Protein AF-A0A502CI32-F1 (afdb_monomer_lite)

Foldseek 3Di:
DKKKKWKKAQPDAVNPPLKIATQAMFMDDDPVVDDDPQDHHGDIRHNAGDDVPDGDHAHGQWIKMKMKDKDQADDPDCCDPVPVGRIDIDMDMDTDPDRDPPVDDDDPVPDDGGHD

Structure (mmCIF, N/CA/C/O backbone):
data_AF-A0A502CI32-F1
#
_entry.id   AF-A0A502CI32-F1
#
loop_
_atom_site.group_PDB
_atom_site.id
_atom_site.type_symbol
_atom_site.label_atom_id
_atom_site.label_alt_id
_atom_site.label_comp_id
_atom_site.label_asym_id
_atom_site.label_entity_id
_atom_site.label_seq_id
_atom_site.pdbx_PDB_ins_code
_atom_site.Cartn_x
_atom_site.Cartn_y
_atom_site.Cartn_z
_atom_site.occupancy
_atom_site.B_iso_or_equiv
_atom_site.auth_seq_id
_atom_site.auth_comp_id
_atom_site.auth_asym_id
_atom_site.auth_atom_id
_atom_site.pdbx_PDB_model_num
ATOM 1 N N . GLY A 1 1 ? -12.164 -5.429 11.022 1.00 94.88 1 GLY A N 1
ATOM 2 C CA . GLY A 1 1 ? -11.145 -4.552 10.423 1.00 94.88 1 GLY A CA 1
ATOM 3 C C . GLY A 1 1 ? -11.156 -4.694 8.919 1.00 94.88 1 GLY A C 1
ATOM 4 O O . GLY A 1 1 ? -12.083 -5.300 8.381 1.00 94.88 1 GLY A O 1
ATOM 5 N N . ARG A 1 2 ? -10.142 -4.136 8.270 1.00 96.62 2 ARG A N 1
ATOM 6 C CA . ARG A 1 2 ? -9.866 -4.254 6.842 1.00 96.62 2 ARG A CA 1
ATOM 7 C C . ARG A 1 2 ? -8.355 -4.375 6.665 1.00 96.62 2 ARG A C 1
ATOM 9 O O . ARG A 1 2 ? -7.612 -3.671 7.333 1.00 96.62 2 ARG A O 1
ATOM 16 N N . VAL A 1 3 ? -7.918 -5.268 5.795 1.00 97.38 3 VAL A N 1
ATOM 17 C CA . VAL A 1 3 ? -6.532 -5.361 5.337 1.00 97.38 3 VAL A CA 1
ATOM 18 C C . VAL A 1 3 ? -6.514 -4.930 3.884 1.00 97.38 3 VAL A C 1
ATOM 20 O O . VAL A 1 3 ? -7.367 -5.362 3.104 1.00 97.38 3 VAL A O 1
ATOM 23 N N . ILE A 1 4 ? -5.568 -4.069 3.544 1.00 97.88 4 ILE A N 1
ATOM 24 C CA . ILE A 1 4 ? -5.349 -3.562 2.199 1.00 97.88 4 ILE A CA 1
ATOM 25 C C . ILE A 1 4 ? -3.903 -3.873 1.838 1.00 97.88 4 ILE A C 1
ATOM 27 O O . ILE A 1 4 ? -2.985 -3.498 2.561 1.00 97.88 4 ILE A O 1
ATOM 31 N N . ILE A 1 5 ? -3.705 -4.589 0.739 1.00 97.12 5 ILE A N 1
ATOM 32 C CA . ILE A 1 5 ? -2.385 -4.952 0.233 1.00 97.12 5 ILE A CA 1
ATOM 33 C C . ILE A 1 5 ? -2.220 -4.302 -1.131 1.00 97.12 5 ILE A C 1
ATOM 35 O O . ILE A 1 5 ? -3.039 -4.539 -2.019 1.00 97.12 5 ILE A O 1
ATOM 39 N N . SER A 1 6 ? -1.161 -3.518 -1.282 1.00 97.38 6 SER A N 1
ATOM 40 C CA . SER A 1 6 ? -0.783 -2.836 -2.514 1.00 97.38 6 SER A CA 1
ATOM 41 C C . SER A 1 6 ? 0.546 -3.376 -3.023 1.00 97.38 6 SER A C 1
ATOM 43 O O . SER A 1 6 ? 1.483 -3.593 -2.250 1.00 97.38 6 SER A O 1
ATOM 45 N N . ASP A 1 7 ? 0.621 -3.548 -4.332 1.00 96.00 7 ASP A N 1
ATOM 46 C CA . ASP A 1 7 ? 1.840 -3.912 -5.038 1.00 96.00 7 ASP A CA 1
ATOM 47 C C . ASP A 1 7 ? 2.466 -2.680 -5.670 1.00 96.00 7 ASP A C 1
ATOM 49 O O . ASP A 1 7 ? 1.875 -2.066 -6.560 1.00 96.00 7 ASP A O 1
ATOM 53 N N . LEU A 1 8 ? 3.630 -2.290 -5.153 1.00 97.38 8 LEU A N 1
ATOM 54 C CA . LEU A 1 8 ? 4.381 -1.144 -5.633 1.00 97.38 8 LEU A CA 1
ATOM 55 C C . LEU A 1 8 ? 5.500 -1.611 -6.556 1.00 97.38 8 LEU A C 1
ATOM 57 O O . LEU A 1 8 ? 6.408 -2.325 -6.131 1.00 97.38 8 LEU A O 1
ATOM 61 N N . GLU A 1 9 ? 5.490 -1.111 -7.782 1.00 96.50 9 GLU A N 1
ATOM 62 C CA . GLU A 1 9 ? 6.499 -1.409 -8.793 1.00 96.50 9 GLU A CA 1
ATOM 63 C C . GLU A 1 9 ? 7.129 -0.121 -9.338 1.00 96.50 9 GLU A C 1
ATOM 65 O O . GLU A 1 9 ? 6.482 0.933 -9.352 1.00 96.50 9 GLU A O 1
ATOM 70 N N . PRO A 1 10 ? 8.368 -0.169 -9.853 1.00 95.88 10 PRO A N 1
ATOM 71 C CA . PRO A 1 10 ? 8.900 0.918 -10.664 1.00 95.88 10 PRO A CA 1
ATOM 72 C C . PRO A 1 10 ? 8.087 1.095 -11.960 1.00 95.88 10 PRO A C 1
ATOM 74 O O . PRO A 1 10 ? 7.592 0.129 -12.541 1.00 95.88 10 PRO A O 1
ATOM 77 N N . VAL A 1 11 ? 7.969 2.329 -12.464 1.00 95.12 11 VAL A N 1
ATOM 78 C CA . VAL A 1 11 ? 7.236 2.590 -13.727 1.00 95.12 11 VAL A CA 1
ATOM 79 C C . VAL A 1 11 ? 7.920 1.992 -14.958 1.00 95.12 11 VAL A C 1
ATOM 81 O O . VAL A 1 11 ? 7.260 1.730 -15.960 1.00 95.12 11 VAL A O 1
ATOM 84 N N . ALA A 1 12 ? 9.233 1.780 -14.884 1.00 92.25 12 ALA A N 1
ATOM 85 C CA . ALA A 1 12 ? 10.048 1.204 -15.940 1.00 92.25 12 ALA A CA 1
ATOM 86 C C . ALA A 1 12 ? 11.222 0.424 -15.341 1.00 92.25 12 ALA A C 1
ATOM 88 O O . ALA A 1 12 ? 11.613 0.636 -14.192 1.00 92.25 12 ALA A O 1
ATOM 89 N N . ASN A 1 13 ? 11.807 -0.458 -16.145 1.00 87.81 13 ASN A N 1
ATOM 90 C CA . ASN A 1 13 ? 13.012 -1.190 -15.792 1.00 87.81 13 ASN A CA 1
ATOM 91 C C . ASN A 1 13 ? 14.076 -1.001 -16.893 1.00 87.81 13 ASN A C 1
ATOM 93 O O . ASN A 1 13 ? 13.847 -1.470 -18.010 1.00 87.81 13 ASN A O 1
ATOM 97 N N . PRO A 1 14 ? 15.213 -0.329 -16.615 1.00 89.88 14 PRO A N 1
ATOM 98 C CA . PRO A 1 14 ? 15.591 0.288 -15.335 1.00 89.88 14 PRO A CA 1
ATOM 99 C C . PRO A 1 14 ? 14.741 1.526 -14.982 1.00 89.88 14 PRO A C 1
ATOM 101 O O . PRO A 1 14 ? 14.250 2.227 -15.865 1.00 89.88 14 PRO A O 1
ATOM 104 N N . ASN A 1 15 ? 14.589 1.818 -13.683 1.00 93.31 15 ASN A N 1
ATOM 105 C CA . ASN A 1 15 ? 13.789 2.952 -13.197 1.00 93.31 15 ASN A CA 1
ATOM 106 C C . ASN A 1 15 ? 14.598 4.259 -13.177 1.00 93.31 15 ASN A C 1
ATOM 108 O O . ASN A 1 15 ? 15.062 4.698 -12.129 1.00 93.31 15 ASN A O 1
ATOM 112 N N . THR A 1 16 ? 14.792 4.888 -14.334 1.00 93.94 16 THR A N 1
ATOM 113 C CA . THR A 1 16 ? 15.607 6.114 -14.440 1.00 93.94 16 THR A CA 1
ATOM 114 C C . THR A 1 16 ? 14.913 7.369 -13.911 1.00 93.94 16 THR A C 1
ATOM 116 O O . THR A 1 16 ? 15.584 8.347 -13.589 1.00 93.94 16 THR A O 1
ATOM 119 N N . THR A 1 17 ? 13.583 7.362 -13.797 1.00 95.38 17 THR A N 1
ATOM 120 C CA . THR A 1 17 ? 12.797 8.524 -13.352 1.00 95.38 17 THR A CA 1
ATOM 121 C C . THR A 1 17 ? 12.531 8.534 -11.849 1.00 95.38 17 THR A C 1
ATOM 123 O O . THR A 1 17 ? 11.941 9.494 -11.360 1.00 95.38 17 THR A O 1
ATOM 126 N N . ASN A 1 18 ? 12.921 7.478 -11.120 1.00 95.75 18 ASN A N 1
ATOM 127 C CA . ASN A 1 18 ? 12.565 7.259 -9.712 1.00 95.75 18 ASN A CA 1
ATOM 128 C C . ASN A 1 18 ? 11.056 7.391 -9.458 1.00 95.75 18 ASN A C 1
ATOM 130 O O . ASN A 1 18 ? 10.628 7.958 -8.456 1.00 95.75 18 ASN A O 1
ATOM 134 N N . LYS A 1 19 ? 10.246 6.883 -10.395 1.00 97.56 19 LYS A N 1
ATOM 135 C CA . LYS A 1 19 ? 8.787 6.887 -10.279 1.00 97.56 19 LYS A CA 1
ATOM 136 C C . LYS A 1 19 ? 8.260 5.474 -10.112 1.00 97.56 19 LYS A C 1
ATOM 138 O O . LYS A 1 19 ? 8.853 4.513 -10.607 1.00 97.56 19 LYS A O 1
ATOM 143 N N . TYR A 1 20 ? 7.124 5.367 -9.441 1.00 98.00 20 TYR A N 1
ATOM 144 C CA . TYR A 1 20 ? 6.486 4.104 -9.102 1.00 98.00 20 TYR A CA 1
ATOM 145 C C . TYR A 1 20 ? 5.015 4.095 -9.512 1.00 98.00 20 TYR A C 1
ATOM 147 O O . TYR A 1 20 ? 4.408 5.134 -9.799 1.00 98.00 20 TYR A O 1
ATOM 155 N N . LYS A 1 21 ? 4.452 2.896 -9.553 1.00 97.31 21 LYS A N 1
ATOM 156 C CA . LYS A 1 21 ? 3.052 2.621 -9.859 1.00 97.31 21 LYS A CA 1
ATOM 157 C C . LYS A 1 21 ? 2.519 1.563 -8.898 1.00 97.31 21 LYS A C 1
ATOM 159 O O . LYS A 1 21 ? 3.277 0.710 -8.441 1.00 97.31 21 LYS A O 1
ATOM 164 N N . ILE A 1 22 ? 1.220 1.612 -8.626 1.00 97.19 22 ILE A N 1
ATOM 165 C CA . ILE A 1 22 ? 0.506 0.533 -7.946 1.00 97.19 22 ILE A CA 1
ATOM 166 C C . ILE A 1 22 ? -0.165 -0.302 -9.029 1.00 97.19 22 ILE A C 1
ATOM 168 O O . ILE A 1 22 ? -1.125 0.161 -9.642 1.00 97.19 22 ILE A O 1
ATOM 172 N N . VAL A 1 23 ? 0.325 -1.510 -9.304 1.00 95.25 23 VAL A N 1
ATOM 173 C CA . VAL A 1 23 ? -0.253 -2.333 -10.385 1.00 95.25 23 VAL A CA 1
ATOM 174 C C . VAL A 1 23 ? -1.563 -2.963 -9.945 1.00 95.25 23 VAL A C 1
ATOM 176 O O . VAL A 1 23 ? -2.538 -2.984 -10.697 1.00 95.25 23 VAL A O 1
ATOM 179 N N . TRP A 1 24 ? -1.620 -3.429 -8.702 1.00 94.25 24 TRP A N 1
ATOM 180 C CA . TRP A 1 24 ? -2.827 -4.003 -8.138 1.00 94.25 24 TRP A CA 1
ATOM 181 C C . TRP A 1 24 ? -2.960 -3.728 -6.650 1.00 94.25 24 TRP A C 1
ATOM 183 O O . TRP A 1 24 ? -2.001 -3.425 -5.941 1.00 94.25 24 TRP A O 1
ATOM 193 N N . GLN A 1 25 ? -4.197 -3.874 -6.188 1.00 96.38 25 GLN A N 1
ATOM 194 C CA . GLN A 1 25 ? -4.554 -3.807 -4.785 1.00 96.38 25 GLN A CA 1
ATOM 195 C C . GLN A 1 25 ? -5.554 -4.921 -4.470 1.00 96.38 25 GLN A C 1
ATOM 197 O O . GLN A 1 25 ? -6.410 -5.254 -5.301 1.00 96.38 25 GLN A O 1
ATOM 202 N N . ARG A 1 26 ? -5.412 -5.536 -3.295 1.00 95.81 26 ARG A N 1
ATOM 203 C CA . ARG A 1 26 ? -6.319 -6.563 -2.766 1.00 95.81 26 ARG A CA 1
ATOM 204 C C . ARG A 1 26 ? -6.807 -6.144 -1.389 1.00 95.81 26 ARG A C 1
ATOM 206 O O . ARG A 1 26 ? -6.027 -5.648 -0.577 1.00 95.81 26 ARG A O 1
ATOM 213 N N . CYS A 1 27 ? -8.093 -6.356 -1.132 1.00 96.06 27 CYS A N 1
ATOM 214 C 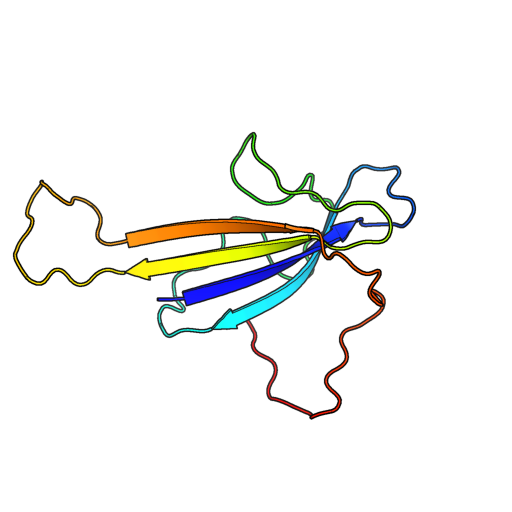CA . CYS A 1 27 ? -8.745 -5.944 0.103 1.00 96.06 27 CYS A CA 1
ATOM 215 C C . CYS A 1 27 ? -9.530 -7.085 0.738 1.00 96.06 27 CYS A C 1
ATOM 217 O O . CYS A 1 27 ? -10.298 -7.783 0.076 1.00 96.06 27 CYS A O 1
ATOM 219 N N . TYR A 1 28 ? -9.412 -7.217 2.055 1.00 96.12 28 TYR A N 1
ATOM 220 C CA . TYR A 1 28 ? -10.200 -8.179 2.814 1.00 96.12 28 TYR A CA 1
ATOM 221 C C . TYR A 1 28 ? -10.707 -7.583 4.125 1.00 96.12 28 TYR A C 1
ATOM 223 O O . TYR A 1 28 ? -9.980 -6.879 4.823 1.00 96.12 28 TYR A O 1
ATOM 231 N N . GLY A 1 29 ? -11.949 -7.899 4.487 1.00 95.44 29 GLY A N 1
ATOM 232 C CA . GLY A 1 29 ? -12.563 -7.498 5.752 1.00 95.44 29 GLY A CA 1
ATOM 233 C C . GLY A 1 29 ? -13.824 -6.651 5.590 1.00 95.44 29 GLY A C 1
ATOM 234 O O . GLY A 1 29 ? -14.138 -6.143 4.519 1.00 95.44 29 GLY A O 1
ATOM 235 N N . SER A 1 30 ? -14.569 -6.518 6.686 1.00 95.06 30 SER A N 1
ATOM 236 C CA . SER A 1 30 ? -15.918 -5.940 6.697 1.00 95.06 30 SER A CA 1
ATOM 237 C C . SER A 1 30 ? -15.963 -4.416 6.805 1.00 95.06 30 SER A C 1
ATOM 239 O O . SER A 1 30 ? -17.011 -3.819 6.573 1.00 95.06 30 SER A O 1
ATOM 241 N N . LYS A 1 31 ? -14.856 -3.755 7.166 1.00 95.38 31 LYS A N 1
ATOM 242 C CA . LYS A 1 31 ? -14.804 -2.290 7.328 1.00 95.38 31 LYS A CA 1
ATOM 243 C C . LYS A 1 31 ? -14.518 -1.589 5.992 1.00 95.38 31 LYS A C 1
ATOM 245 O O . LYS A 1 31 ? -13.522 -0.890 5.855 1.00 95.38 31 LYS A O 1
ATOM 250 N N . THR A 1 32 ? -15.390 -1.790 5.003 1.00 94.38 32 THR A N 1
ATOM 251 C CA . THR A 1 32 ? -15.212 -1.332 3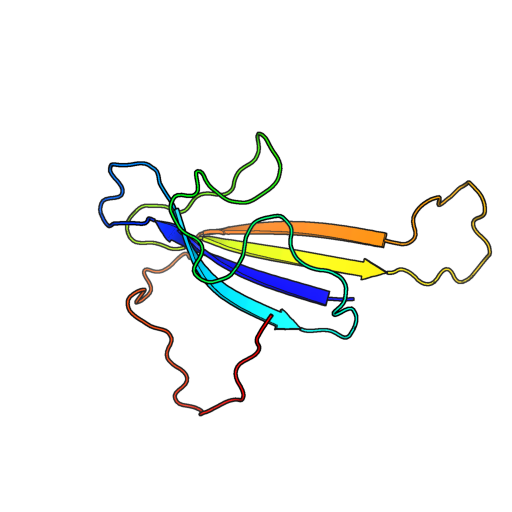.608 1.00 94.38 32 THR A CA 1
ATOM 252 C C . THR A 1 32 ? -15.299 0.186 3.406 1.00 94.38 32 THR A C 1
ATOM 254 O O . THR A 1 32 ? -14.907 0.685 2.355 1.00 94.38 32 THR A O 1
ATOM 257 N N . ALA A 1 33 ? -15.763 0.937 4.406 1.00 93.88 33 ALA A N 1
ATOM 258 C CA . ALA A 1 33 ? -15.715 2.400 4.389 1.00 93.88 33 ALA A CA 1
ATOM 259 C C . ALA A 1 33 ? -14.290 2.957 4.585 1.00 93.88 33 ALA A C 1
ATOM 261 O O . ALA A 1 33 ? -14.025 4.096 4.215 1.00 93.88 33 ALA A O 1
ATOM 262 N N . HIS A 1 34 ? -13.368 2.168 5.152 1.00 94.62 34 HIS A N 1
ATOM 263 C CA . HIS A 1 34 ? -11.966 2.563 5.299 1.00 94.62 34 HIS A CA 1
ATOM 264 C C . HIS A 1 34 ? -11.224 2.363 3.976 1.00 94.62 34 HIS A C 1
A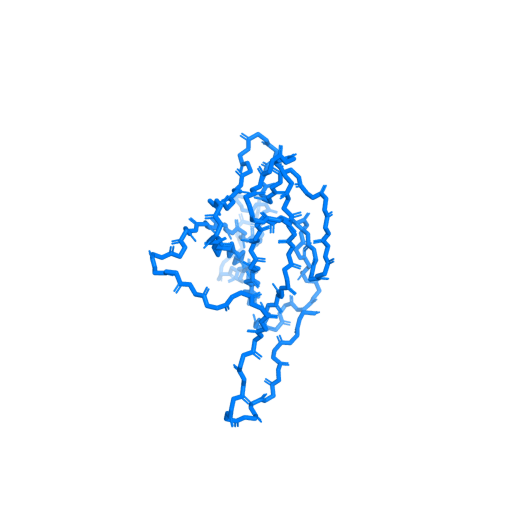TOM 266 O O . HIS A 1 34 ? -11.038 1.218 3.559 1.00 94.62 34 HIS A O 1
ATOM 272 N N . ALA A 1 35 ? -10.822 3.445 3.314 1.00 93.44 35 ALA A N 1
ATOM 273 C CA . ALA A 1 35 ? -10.031 3.413 2.085 1.00 93.44 35 ALA A CA 1
ATOM 274 C C . ALA A 1 35 ? -8.577 3.811 2.376 1.00 93.44 35 ALA A C 1
ATOM 276 O O . ALA A 1 35 ? -8.336 4.683 3.210 1.00 93.44 35 ALA A O 1
ATOM 277 N N . SER A 1 36 ? -7.622 3.190 1.677 1.00 94.25 36 SER A N 1
ATOM 278 C CA . SER A 1 36 ? -6.212 3.568 1.806 1.00 94.25 36 SER A CA 1
ATOM 279 C C . SER A 1 36 ? -5.990 4.976 1.261 1.00 94.25 36 SER A C 1
ATOM 281 O O . SER A 1 36 ? -6.499 5.327 0.196 1.00 94.25 36 SER A O 1
ATOM 283 N N . THR A 1 37 ? -5.198 5.773 1.971 1.00 95.56 37 THR A N 1
ATOM 284 C CA . THR A 1 37 ? -4.783 7.115 1.534 1.00 95.56 37 THR A CA 1
ATOM 285 C C . THR A 1 37 ? -3.408 7.116 0.865 1.00 95.56 37 THR A C 1
ATOM 287 O O . THR A 1 37 ? -2.964 8.154 0.379 1.00 95.56 37 THR A O 1
ATOM 290 N N . TYR A 1 38 ? -2.741 5.958 0.797 1.00 96.69 38 TYR A N 1
ATOM 291 C CA . TYR A 1 38 ? -1.393 5.810 0.238 1.00 96.69 38 TYR A CA 1
ATOM 292 C C . TYR A 1 38 ? -1.381 5.504 -1.265 1.00 96.69 38 TYR A C 1
ATOM 294 O O . TYR A 1 38 ? -0.318 5.292 -1.842 1.00 96.69 38 TYR A O 1
ATOM 302 N N . GLY A 1 39 ? -2.554 5.492 -1.899 1.00 95.50 39 GLY A N 1
ATOM 303 C CA . GLY A 1 39 ? -2.732 5.315 -3.334 1.00 95.50 39 GLY A CA 1
ATOM 304 C C . GLY A 1 39 ? -3.760 4.241 -3.681 1.00 95.50 39 GLY A C 1
ATOM 305 O O . GLY A 1 39 ? -4.306 3.559 -2.812 1.00 95.50 39 GLY A O 1
ATOM 306 N N . THR A 1 40 ? -4.033 4.113 -4.977 1.00 95.94 40 THR A N 1
ATOM 307 C CA . THR A 1 40 ? -5.053 3.209 -5.532 1.00 95.94 40 THR A CA 1
ATOM 308 C C . THR A 1 40 ? -4.488 2.348 -6.659 1.00 95.94 40 THR A C 1
ATOM 310 O O . THR A 1 40 ? -3.506 2.717 -7.303 1.00 95.94 40 THR A O 1
ATOM 313 N N . ALA A 1 41 ? -5.102 1.188 -6.911 1.00 95.88 41 ALA A N 1
ATOM 314 C CA . ALA A 1 41 ? -4.720 0.329 -8.031 1.00 95.88 41 ALA A CA 1
ATOM 315 C C . ALA A 1 41 ? -4.757 1.083 -9.375 1.00 95.88 41 ALA A C 1
ATOM 317 O O . ALA A 1 41 ? -5.711 1.798 -9.674 1.00 95.88 41 ALA A O 1
ATOM 318 N N . GLY A 1 42 ? -3.722 0.906 -10.194 1.00 95.31 42 GLY A N 1
ATOM 319 C CA . GLY A 1 42 ? -3.538 1.585 -11.479 1.00 95.31 42 GLY A CA 1
ATOM 320 C C . GLY A 1 42 ? -2.895 2.973 -11.383 1.00 95.31 42 GLY A C 1
ATOM 321 O O . GLY A 1 42 ? -2.545 3.553 -12.411 1.00 95.31 42 GLY A O 1
ATOM 322 N N . GLN A 1 43 ? -2.704 3.518 -10.179 1.00 97.44 43 GLN A N 1
ATOM 323 C CA . GLN A 1 43 ? -2.057 4.814 -10.003 1.00 97.44 43 GLN A CA 1
ATOM 324 C C . GLN A 1 43 ? -0.579 4.751 -10.409 1.00 97.44 43 GLN A C 1
ATOM 326 O O . GLN A 1 43 ? 0.126 3.794 -10.097 1.00 97.44 43 GLN A O 1
ATOM 331 N N . THR A 1 44 ? -0.100 5.789 -11.095 1.00 97.31 44 THR A N 1
ATOM 332 C CA . THR A 1 44 ? 1.267 5.888 -11.633 1.00 97.31 44 THR A CA 1
ATOM 333 C C . THR A 1 44 ? 1.918 7.219 -11.248 1.00 97.31 44 THR A C 1
ATOM 335 O O . THR A 1 44 ? 1.283 8.065 -10.619 1.00 97.31 44 THR A O 1
ATOM 338 N N . ASN A 1 45 ? 3.177 7.415 -11.649 1.00 96.75 45 ASN A N 1
ATOM 339 C CA . ASN A 1 45 ? 3.972 8.624 -11.408 1.00 96.75 45 ASN A CA 1
ATOM 340 C C . ASN A 1 45 ? 4.123 8.981 -9.914 1.00 96.75 45 ASN A C 1
ATOM 342 O O . ASN A 1 45 ? 4.231 10.151 -9.544 1.00 96.75 45 ASN A O 1
ATOM 346 N N . LEU A 1 46 ? 4.131 7.963 -9.054 1.00 97.69 46 LEU A N 1
ATOM 347 C CA . LEU A 1 46 ? 4.309 8.099 -7.612 1.00 97.69 46 LEU A CA 1
ATOM 348 C C . LEU A 1 46 ? 5.788 8.279 -7.270 1.00 97.69 46 LEU A C 1
ATOM 350 O O . LEU A 1 46 ? 6.637 7.649 -7.893 1.00 97.69 46 LEU A O 1
ATOM 354 N N . ASP A 1 47 ? 6.098 9.065 -6.242 1.00 97.38 47 ASP A N 1
ATOM 355 C CA . ASP A 1 47 ? 7.444 9.101 -5.637 1.00 97.38 47 ASP A CA 1
ATOM 356 C C . ASP A 1 47 ? 7.691 7.918 -4.676 1.00 97.38 47 ASP A C 1
ATOM 358 O O . ASP A 1 47 ? 8.814 7.666 -4.250 1.00 97.38 47 ASP A O 1
ATOM 362 N N . GLY A 1 48 ? 6.630 7.176 -4.358 1.00 97.50 48 GLY A N 1
ATOM 363 C CA . GLY A 1 48 ? 6.574 6.061 -3.418 1.00 97.50 48 GLY A CA 1
ATOM 364 C C . GLY A 1 48 ? 5.213 6.054 -2.718 1.00 97.50 48 GLY A C 1
ATOM 365 O O . GLY A 1 48 ? 4.357 6.884 -3.033 1.00 97.50 48 GLY A O 1
ATOM 366 N N . ILE A 1 49 ? 4.999 5.132 -1.778 1.00 98.00 49 ILE A N 1
ATOM 367 C CA . ILE A 1 49 ? 3.750 5.051 -0.996 1.00 98.00 49 ILE A CA 1
ATOM 368 C C . ILE A 1 49 ? 4.043 4.911 0.495 1.00 98.00 49 ILE A C 1
ATOM 370 O O . ILE A 1 49 ? 5.001 4.251 0.886 1.00 98.00 49 ILE A O 1
ATOM 374 N N . GLY A 1 50 ? 3.228 5.546 1.333 1.00 97.38 50 GLY A N 1
ATOM 375 C CA . GLY A 1 50 ? 3.408 5.563 2.784 1.00 97.38 50 GLY A CA 1
ATOM 376 C C . GLY A 1 50 ? 3.329 6.972 3.377 1.00 97.38 50 GLY A C 1
ATOM 377 O O . GLY A 1 50 ? 2.940 7.917 2.686 1.00 97.38 50 GLY A O 1
ATOM 378 N N . PRO A 1 51 ? 3.659 7.131 4.669 1.00 96.62 51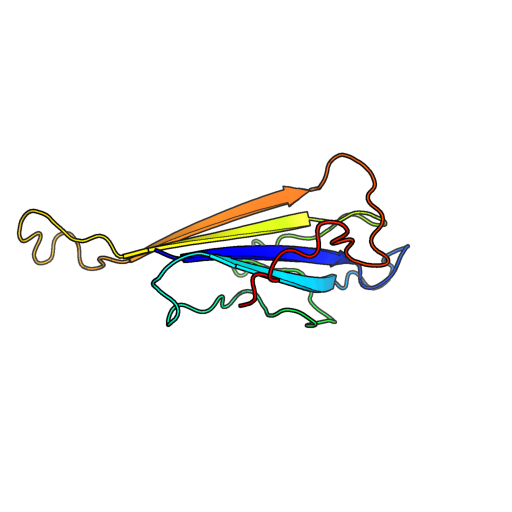 PRO A N 1
ATOM 379 C CA . PRO A 1 51 ? 3.639 8.418 5.348 1.00 96.62 51 PRO A CA 1
ATOM 380 C C . PRO A 1 51 ? 4.626 9.407 4.726 1.00 96.62 51 PRO A C 1
ATOM 382 O O . PRO A 1 51 ? 5.690 9.031 4.228 1.00 96.62 51 PRO A O 1
ATOM 385 N N . ALA A 1 52 ? 4.300 10.697 4.809 1.00 94.56 52 ALA A N 1
ATOM 386 C CA . ALA A 1 52 ? 5.191 11.757 4.355 1.00 94.56 52 ALA A CA 1
ATOM 387 C C . ALA A 1 52 ? 6.565 11.647 5.046 1.00 94.56 52 ALA A C 1
ATOM 389 O O . ALA A 1 52 ? 6.651 11.528 6.267 1.00 94.56 52 ALA A O 1
ATOM 390 N N . GLY A 1 53 ? 7.638 11.667 4.251 1.00 95.75 53 GLY A N 1
ATOM 391 C CA . GLY A 1 53 ? 9.013 11.497 4.734 1.00 95.75 53 GLY A CA 1
ATOM 392 C C . GLY A 1 53 ? 9.446 10.046 4.987 1.00 95.75 53 GLY A C 1
ATOM 393 O O . GLY A 1 53 ? 10.609 9.827 5.312 1.00 95.75 53 GLY A O 1
ATOM 394 N N . GLN A 1 54 ? 8.558 9.060 4.817 1.00 95.62 54 GLN A N 1
ATOM 395 C CA . GLN A 1 54 ? 8.841 7.628 5.003 1.00 95.62 54 GLN A CA 1
ATOM 396 C C . GLN A 1 54 ? 8.190 6.787 3.895 1.00 95.62 54 GLN A C 1
ATOM 398 O O . GLN A 1 54 ? 7.454 5.834 4.152 1.00 95.62 54 GLN A O 1
ATOM 403 N N . LEU A 1 55 ? 8.431 7.172 2.642 1.00 97.38 55 LEU A N 1
ATOM 404 C CA . LEU A 1 55 ? 7.859 6.478 1.494 1.00 97.38 55 LEU A CA 1
ATOM 405 C C . LEU A 1 55 ? 8.568 5.141 1.258 1.00 97.38 55 LEU A C 1
ATOM 407 O O . LEU A 1 55 ? 9.791 5.081 1.133 1.00 97.38 55 LEU A O 1
ATOM 411 N N . ALA A 1 56 ? 7.779 4.078 1.138 1.00 97.44 56 ALA A N 1
ATOM 412 C CA . ALA A 1 56 ? 8.234 2.826 0.570 1.00 97.44 56 ALA A CA 1
ATOM 413 C C . ALA A 1 56 ? 8.442 2.998 -0.939 1.00 97.44 56 ALA A C 1
ATOM 415 O O . ALA A 1 56 ? 7.638 3.630 -1.631 1.00 97.44 56 ALA A O 1
ATOM 416 N N . VAL A 1 57 ? 9.518 2.397 -1.435 1.00 97.12 57 VAL A N 1
ATOM 417 C CA . VAL A 1 57 ? 9.900 2.363 -2.848 1.00 97.12 57 VAL A CA 1
ATOM 418 C C . VAL A 1 57 ? 10.206 0.928 -3.263 1.00 97.12 57 VAL A C 1
ATOM 420 O O . VAL A 1 57 ? 10.411 0.055 -2.415 1.00 97.12 57 VAL A O 1
ATOM 423 N N . ALA A 1 58 ? 10.242 0.675 -4.566 1.00 95.56 58 ALA A N 1
ATOM 424 C CA . ALA A 1 58 ? 10.617 -0.618 -5.123 1.00 95.56 58 ALA A CA 1
ATOM 425 C C . ALA A 1 58 ? 12.007 -0.555 -5.766 1.00 95.56 58 ALA A C 1
ATOM 427 O O . ALA A 1 58 ? 12.391 0.452 -6.358 1.00 95.56 58 ALA A O 1
ATOM 428 N N . GLN A 1 59 ? 12.775 -1.637 -5.653 1.00 92.00 59 GLN A N 1
ATOM 429 C CA . GLN A 1 59 ? 14.031 -1.755 -6.396 1.00 92.00 59 GLN A CA 1
ATOM 430 C C . GLN A 1 59 ? 13.730 -1.916 -7.896 1.00 92.00 59 GLN A C 1
ATOM 432 O O . GLN A 1 59 ? 12.653 -2.410 -8.244 1.00 92.00 59 GLN A O 1
ATOM 437 N N . PRO A 1 60 ? 14.650 -1.524 -8.801 1.00 89.31 60 PRO A N 1
ATOM 438 C CA . PRO A 1 60 ? 14.516 -1.845 -10.215 1.00 89.31 60 PRO A CA 1
ATOM 439 C C . PRO A 1 60 ? 14.232 -3.334 -10.389 1.00 89.31 60 PRO A C 1
ATOM 441 O O . PRO A 1 60 ? 14.811 -4.146 -9.666 1.00 89.31 60 PRO A O 1
ATOM 444 N N . ASP A 1 61 ? 13.359 -3.667 -11.343 1.00 87.94 61 ASP A N 1
ATOM 445 C CA . ASP A 1 61 ? 13.068 -5.060 -11.698 1.00 87.94 61 ASP A CA 1
ATOM 446 C C . ASP A 1 61 ? 12.479 -5.919 -10.556 1.00 87.94 61 ASP A C 1
ATOM 448 O O . ASP A 1 61 ? 12.526 -7.148 -10.572 1.00 87.94 61 ASP A O 1
ATOM 452 N N . ASN A 1 62 ? 11.915 -5.265 -9.544 1.00 92.19 62 ASN A N 1
ATOM 453 C CA . ASN A 1 62 ? 11.328 -5.912 -8.385 1.00 92.19 62 ASN A CA 1
ATOM 454 C C . ASN A 1 62 ? 10.080 -5.150 -7.918 1.00 92.19 62 ASN A C 1
ATOM 456 O O . ASN A 1 62 ? 9.797 -4.046 -8.387 1.00 92.19 62 ASN A O 1
ATOM 460 N N . ALA A 1 63 ? 9.352 -5.738 -6.975 1.00 94.69 63 ALA A N 1
ATOM 461 C CA . ALA A 1 63 ? 8.187 -5.144 -6.343 1.00 94.69 63 ALA A CA 1
ATOM 462 C C . ALA A 1 63 ? 8.387 -5.012 -4.828 1.00 94.69 63 ALA A C 1
ATOM 464 O O . ALA A 1 63 ? 9.121 -5.782 -4.197 1.00 94.69 63 ALA A O 1
ATOM 465 N N . THR A 1 64 ? 7.696 -4.045 -4.234 1.00 96.44 64 THR A N 1
ATOM 466 C CA . THR A 1 64 ? 7.567 -3.894 -2.784 1.00 96.44 64 THR A CA 1
ATOM 467 C C . THR A 1 64 ? 6.109 -4.083 -2.406 1.00 96.44 64 THR A C 1
ATOM 469 O O . THR A 1 64 ? 5.235 -3.352 -2.869 1.00 96.44 64 THR A O 1
ATOM 472 N N . MET A 1 65 ? 5.849 -5.036 -1.515 1.00 97.12 65 MET A N 1
ATOM 473 C CA . MET A 1 65 ? 4.529 -5.206 -0.929 1.00 97.12 65 MET A CA 1
ATOM 474 C C . MET A 1 65 ? 4.331 -4.164 0.161 1.00 97.12 65 MET A C 1
ATOM 476 O O . MET A 1 65 ? 5.142 -4.086 1.084 1.00 97.12 65 MET A O 1
ATOM 480 N N . PHE A 1 66 ? 3.246 -3.402 0.079 1.00 98.06 66 PHE A N 1
ATOM 481 C CA . PHE A 1 66 ? 2.827 -2.459 1.110 1.00 98.06 66 PHE A CA 1
ATOM 482 C C . PHE A 1 66 ? 1.487 -2.909 1.683 1.00 98.06 66 PHE A C 1
ATOM 484 O O . PHE A 1 66 ? 0.526 -3.123 0.945 1.00 98.06 66 PHE A O 1
ATOM 491 N N . VAL A 1 67 ? 1.424 -3.077 2.998 1.00 98.00 67 VAL A N 1
ATOM 492 C CA . VAL A 1 67 ? 0.243 -3.574 3.700 1.00 98.00 67 VAL A CA 1
ATOM 493 C C . VAL A 1 67 ? -0.234 -2.517 4.673 1.00 98.00 67 VAL A C 1
ATOM 495 O O . VAL A 1 67 ? 0.552 -2.001 5.460 1.00 98.00 67 VAL A O 1
ATOM 498 N N . GLU A 1 68 ? -1.531 -2.250 4.646 1.00 97.94 68 GLU A N 1
ATOM 499 C CA . GLU A 1 68 ? -2.242 -1.435 5.619 1.00 97.94 68 GLU A CA 1
ATOM 500 C C . GLU A 1 68 ? -3.273 -2.310 6.336 1.00 97.94 6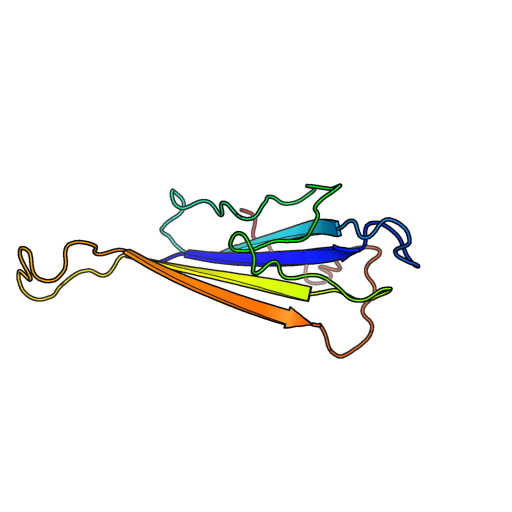8 GLU A C 1
ATOM 502 O O . GLU A 1 68 ? -4.136 -2.937 5.714 1.00 97.94 68 GLU A O 1
ATOM 507 N N . VAL A 1 69 ? -3.179 -2.369 7.661 1.00 97.38 69 VAL A N 1
ATOM 508 C CA . VAL A 1 69 ? -4.121 -3.076 8.524 1.00 97.38 69 VAL A CA 1
ATOM 509 C C . VAL A 1 69 ? -4.902 -2.047 9.316 1.00 97.38 69 VAL A C 1
ATOM 511 O O . VAL A 1 69 ? -4.361 -1.365 10.178 1.00 97.38 69 VAL A O 1
ATOM 514 N N . TYR A 1 70 ? -6.198 -1.979 9.046 1.00 97.50 70 TYR A N 1
ATOM 515 C CA . TYR A 1 70 ? -7.146 -1.152 9.770 1.00 97.50 70 TYR A CA 1
ATOM 516 C C . TYR A 1 70 ? -8.007 -2.002 10.700 1.00 97.50 70 TYR A C 1
ATOM 518 O O . TYR A 1 70 ? -8.622 -3.004 10.307 1.00 97.50 70 TYR A O 1
ATOM 526 N N . TYR A 1 71 ? -8.133 -1.567 11.943 1.00 95.31 71 TYR A N 1
ATOM 527 C CA . TYR A 1 71 ? -8.968 -2.208 12.937 1.00 95.31 71 TYR A CA 1
ATOM 528 C C . TYR A 1 71 ? -9.729 -1.174 13.758 1.00 95.31 71 TYR A C 1
ATOM 530 O O . TYR A 1 71 ? -9.160 -0.231 14.287 1.00 95.31 71 TYR A O 1
ATOM 538 N N . GLU A 1 72 ? -11.035 -1.381 13.895 1.00 92.94 72 GLU A N 1
ATOM 539 C CA . GLU A 1 72 ? -11.868 -0.603 14.804 1.00 92.94 72 GLU A CA 1
ATOM 540 C C . GLU A 1 72 ? -12.099 -1.452 16.053 1.00 92.94 72 GLU A C 1
ATOM 542 O O . GLU A 1 72 ? -12.814 -2.458 16.025 1.00 92.94 72 GLU A O 1
ATOM 547 N N . TYR A 1 73 ? -11.420 -1.078 17.128 1.00 89.12 73 TYR A N 1
ATOM 548 C CA . TYR A 1 73 ? -11.483 -1.721 18.424 1.00 89.12 73 TYR A CA 1
ATOM 549 C C . TYR A 1 73 ? -12.823 -1.444 19.102 1.00 89.12 73 TYR A C 1
ATOM 551 O O . TYR A 1 73 ? -13.226 -0.298 19.291 1.00 89.12 73 TYR A O 1
ATOM 559 N N . LYS A 1 74 ? -13.504 -2.514 19.521 1.00 86.81 74 LYS A N 1
ATOM 560 C CA . LYS A 1 74 ? -14.694 -2.427 20.366 1.00 86.81 74 LYS A CA 1
ATOM 561 C C . LYS A 1 74 ? -14.270 -2.575 21.832 1.00 86.81 74 LYS A C 1
ATOM 563 O O . LYS A 1 74 ? -13.937 -3.691 22.235 1.00 86.81 74 LYS A O 1
ATOM 568 N N . PRO A 1 75 ? -14.271 -1.496 22.631 1.00 83.88 75 PRO A N 1
ATOM 569 C CA . PRO A 1 75 ? -13.840 -1.573 24.017 1.00 83.88 75 PRO A CA 1
ATOM 570 C C . PRO A 1 75 ? -14.819 -2.399 24.864 1.00 83.88 75 PRO A C 1
ATOM 572 O O . PRO A 1 75 ? -16.033 -2.331 24.674 1.00 83.88 75 PRO A O 1
ATOM 575 N N . LEU A 1 76 ? -14.279 -3.173 25.810 1.00 84.25 76 LEU A N 1
ATOM 576 C CA . LEU A 1 76 ? -15.065 -3.975 26.761 1.00 84.25 76 LEU A CA 1
ATOM 577 C C . LEU A 1 76 ? -15.604 -3.146 27.936 1.00 84.25 76 LEU A C 1
ATOM 579 O O . LEU A 1 76 ? -16.636 -3.478 28.510 1.00 84.25 76 LEU A O 1
ATOM 583 N N . ILE A 1 77 ? -14.904 -2.067 28.282 1.00 83.56 77 ILE A N 1
ATOM 584 C CA . ILE A 1 77 ? -15.280 -1.108 29.323 1.00 83.56 77 ILE A CA 1
ATOM 585 C C . ILE A 1 77 ? -15.225 0.304 28.746 1.00 83.56 77 ILE A C 1
ATOM 587 O O . ILE A 1 77 ? -14.453 0.568 27.825 1.00 83.56 77 ILE A O 1
ATOM 591 N N . GLY A 1 78 ? -16.024 1.225 29.281 1.00 75.38 78 GLY A N 1
ATOM 592 C CA . GLY A 1 78 ? -15.966 2.628 28.877 1.00 75.38 78 GLY A CA 1
ATOM 593 C C . GLY A 1 78 ? -14.603 3.230 29.220 1.00 75.38 78 GLY A C 1
ATOM 594 O O . GLY A 1 78 ? -14.332 3.522 30.379 1.00 75.38 78 GLY A O 1
ATOM 595 N N . LEU A 1 79 ? -13.743 3.419 28.217 1.00 73.06 79 LEU A N 1
ATOM 596 C CA . LEU A 1 79 ? -12.413 4.015 28.403 1.00 73.06 79 LEU A CA 1
ATOM 597 C C . LEU A 1 79 ? -12.460 5.554 28.486 1.00 73.06 79 LEU A C 1
ATOM 599 O O . LEU A 1 79 ? -11.462 6.181 28.843 1.00 73.06 79 LEU A O 1
ATOM 603 N N . GLY A 1 80 ? -13.617 6.168 28.208 1.00 73.81 80 GLY A N 1
ATOM 604 C CA . GLY A 1 80 ? -13.824 7.615 28.290 1.00 73.81 80 GLY A CA 1
ATOM 605 C C . GLY A 1 80 ? -12.771 8.395 27.498 1.00 73.81 80 GLY A C 1
ATOM 606 O O . GLY A 1 80 ? -12.377 7.996 26.407 1.00 73.81 80 GLY A O 1
ATOM 607 N N . SER A 1 81 ? -12.258 9.480 28.078 1.00 74.56 81 SER A N 1
ATOM 608 C CA . SER A 1 81 ? -11.191 10.298 27.485 1.00 74.56 81 SER A CA 1
ATOM 609 C C . SER A 1 81 ? -9.810 9.624 27.443 1.00 74.56 81 SER A C 1
ATOM 611 O O . SER A 1 81 ? -8.889 10.184 26.854 1.00 74.56 81 SER A O 1
ATOM 613 N N . ARG A 1 82 ? -9.632 8.438 28.049 1.00 76.44 82 ARG A N 1
ATOM 614 C CA . ARG A 1 82 ? -8.332 7.740 28.108 1.00 76.44 82 ARG A CA 1
ATOM 615 C C . ARG A 1 82 ? -8.000 6.957 26.836 1.00 76.44 82 ARG A C 1
ATOM 617 O O . ARG A 1 82 ? -6.844 6.600 26.643 1.00 76.44 82 ARG A O 1
ATOM 624 N N . ALA A 1 83 ? -8.987 6.695 25.981 1.00 77.44 83 ALA A N 1
ATOM 625 C CA . ALA A 1 83 ? -8.793 6.112 24.655 1.00 77.44 83 ALA A CA 1
ATOM 626 C C . ALA A 1 83 ? -9.650 6.894 23.646 1.00 77.44 83 ALA A C 1
ATOM 628 O O . ALA A 1 83 ? -10.748 6.457 23.300 1.00 77.44 83 ALA A O 1
ATOM 629 N N . PRO A 1 84 ? -9.186 8.083 23.218 1.00 77.12 84 PRO A N 1
ATOM 630 C CA . PRO A 1 84 ? -9.984 8.999 22.403 1.00 77.12 84 PRO A CA 1
ATOM 631 C C . PRO A 1 84 ? -10.246 8.475 20.986 1.00 77.12 84 PRO A C 1
ATOM 633 O O . PRO A 1 84 ? -11.143 8.972 20.313 1.00 77.12 84 PRO A O 1
ATOM 636 N N . SER A 1 85 ? -9.485 7.471 20.540 1.00 85.56 85 SER A N 1
ATOM 637 C CA . SER A 1 85 ? -9.714 6.776 19.281 1.00 85.56 85 SER A CA 1
ATOM 638 C C . SER A 1 85 ? -9.895 5.283 19.517 1.00 85.56 85 SER A C 1
ATOM 640 O O . SER A 1 85 ? -9.163 4.659 20.286 1.00 85.56 85 SER A O 1
ATOM 642 N N . THR A 1 86 ? -10.869 4.710 18.820 1.00 89.12 86 THR A N 1
ATOM 643 C CA . THR A 1 86 ? -11.082 3.266 18.716 1.00 89.12 86 THR A CA 1
ATOM 644 C C . THR A 1 86 ? -10.445 2.686 17.459 1.00 89.12 86 THR A C 1
ATOM 646 O O . THR A 1 86 ? -10.492 1.478 17.258 1.00 89.12 86 THR A O 1
ATOM 649 N N . THR A 1 87 ? -9.852 3.508 16.593 1.00 92.94 87 THR A N 1
ATOM 650 C CA . THR A 1 87 ? -9.256 3.042 15.342 1.00 92.94 87 THR A CA 1
ATOM 651 C C . THR A 1 87 ? -7.761 2.832 15.501 1.00 92.94 87 THR A C 1
ATOM 653 O O . THR A 1 87 ? -7.050 3.711 15.984 1.00 92.94 87 THR A O 1
ATOM 656 N N . ILE A 1 88 ? -7.290 1.690 15.027 1.00 93.38 88 ILE A N 1
ATOM 657 C CA . ILE A 1 88 ? -5.886 1.317 14.948 1.00 93.38 88 ILE A CA 1
ATOM 658 C C . ILE A 1 88 ? -5.581 1.112 13.470 1.00 93.38 88 ILE A C 1
ATOM 660 O O . ILE A 1 88 ? -6.258 0.322 12.808 1.00 93.38 88 ILE A O 1
ATOM 664 N N . THR A 1 89 ? -4.574 1.816 12.970 1.00 95.75 89 THR A N 1
ATOM 665 C CA . THR A 1 89 ? -4.063 1.633 11.615 1.00 95.75 89 THR A CA 1
ATOM 666 C C . THR A 1 89 ? -2.577 1.375 11.712 1.00 95.75 89 THR A C 1
ATOM 668 O O . THR A 1 89 ? -1.851 2.193 12.267 1.00 95.75 89 THR A O 1
ATOM 671 N N . GLU A 1 90 ? -2.143 0.253 11.162 1.00 96.56 90 GLU A N 1
ATOM 672 C CA . GLU A 1 90 ? -0.737 -0.117 11.080 1.00 96.56 90 GLU A CA 1
ATOM 673 C C . GLU A 1 90 ? -0.352 -0.337 9.628 1.00 96.56 90 GLU A C 1
ATOM 675 O O . GLU A 1 90 ? -1.154 -0.824 8.825 1.00 96.56 90 GLU A O 1
ATOM 680 N N . ILE A 1 91 ? 0.887 0.007 9.299 1.00 98.00 91 ILE A N 1
ATOM 681 C CA . ILE A 1 91 ? 1.441 -0.182 7.964 1.00 98.00 91 ILE A CA 1
ATOM 682 C C . ILE A 1 91 ? 2.768 -0.923 8.032 1.00 98.00 91 ILE A C 1
ATOM 684 O O . ILE A 1 91 ? 3.546 -0.768 8.970 1.00 98.00 91 ILE A O 1
ATOM 688 N N . ALA A 1 92 ? 3.047 -1.711 7.004 1.00 97.81 92 ALA A N 1
ATOM 689 C CA . ALA A 1 92 ? 4.338 -2.350 6.820 1.00 97.81 92 ALA A CA 1
ATOM 690 C C . ALA A 1 92 ? 4.663 -2.436 5.332 1.00 97.81 92 ALA A C 1
ATOM 692 O O . ALA A 1 92 ? 3.768 -2.553 4.496 1.00 97.81 92 ALA A O 1
ATOM 693 N N . SER A 1 93 ? 5.953 -2.418 5.002 1.00 97.06 93 SER A N 1
ATOM 694 C CA . SER A 1 93 ? 6.405 -2.669 3.638 1.00 97.06 93 SER A CA 1
ATOM 695 C C . SER A 1 93 ? 7.586 -3.627 3.608 1.00 97.06 93 SER A C 1
ATOM 697 O O . SER A 1 93 ? 8.427 -3.619 4.508 1.00 97.06 93 SER A O 1
ATOM 699 N N . MET A 1 94 ? 7.624 -4.489 2.593 1.00 95.81 94 MET A N 1
ATOM 700 C CA . MET A 1 94 ? 8.703 -5.453 2.385 1.00 95.81 94 MET A CA 1
ATOM 701 C C . MET A 1 94 ? 8.962 -5.642 0.892 1.00 95.81 94 MET A C 1
ATOM 703 O O . MET A 1 94 ? 8.030 -5.878 0.122 1.00 95.81 94 MET A O 1
ATOM 707 N N . ALA A 1 95 ? 10.231 -5.580 0.487 1.00 94.06 95 ALA A N 1
ATOM 708 C CA . ALA A 1 95 ? 10.636 -5.939 -0.868 1.00 94.06 95 ALA A CA 1
ATOM 709 C C . ALA A 1 95 ? 10.429 -7.442 -1.103 1.00 94.06 95 ALA A C 1
ATOM 711 O O . ALA A 1 95 ? 10.729 -8.269 -0.230 1.00 94.06 95 ALA A O 1
ATOM 712 N N . VAL A 1 96 ? 9.939 -7.806 -2.286 1.00 91.12 96 VAL A N 1
ATOM 713 C CA . VAL A 1 96 ? 9.855 -9.209 -2.692 1.00 91.12 96 VAL A CA 1
ATOM 714 C C . VAL A 1 96 ? 11.279 -9.739 -2.883 1.00 91.12 96 VAL A C 1
ATOM 716 O O . VAL A 1 96 ? 12.135 -9.077 -3.463 1.00 91.12 96 VAL A O 1
ATOM 719 N N . ARG A 1 97 ? 11.578 -10.915 -2.319 1.00 84.50 97 ARG A N 1
ATOM 720 C CA . ARG A 1 97 ? 12.952 -11.450 -2.315 1.00 84.50 97 ARG A CA 1
ATOM 721 C C . ARG A 1 97 ? 13.380 -11.984 -3.676 1.00 84.50 97 ARG A C 1
ATOM 723 O O . ARG A 1 97 ? 14.492 -11.710 -4.111 1.00 84.50 97 ARG A O 1
ATOM 730 N N . ASP A 1 98 ? 12.490 -12.728 -4.323 1.00 83.69 98 ASP A N 1
ATOM 731 C CA . ASP A 1 98 ? 12.749 -13.331 -5.624 1.00 83.69 98 ASP A CA 1
ATOM 732 C C . ASP A 1 98 ? 12.140 -12.491 -6.733 1.00 83.69 98 ASP A C 1
ATOM 734 O O . ASP A 1 98 ? 11.026 -11.980 -6.606 1.00 83.69 98 ASP A O 1
ATOM 738 N N . ARG A 1 99 ? 12.846 -12.425 -7.861 1.00 79.50 99 ARG A N 1
ATOM 739 C CA . ARG A 1 99 ? 12.349 -11.785 -9.075 1.00 79.50 99 ARG A CA 1
ATOM 740 C C . ARG A 1 99 ? 11.042 -12.460 -9.497 1.00 79.50 99 ARG A C 1
ATOM 742 O O . ARG A 1 99 ? 11.003 -13.665 -9.752 1.00 79.50 99 ARG A O 1
ATOM 749 N N . ARG A 1 100 ? 9.960 -11.687 -9.528 1.00 80.75 100 ARG A N 1
ATOM 750 C CA . ARG A 1 100 ? 8.640 -12.133 -9.983 1.00 80.75 100 ARG A CA 1
ATOM 751 C C . ARG A 1 100 ? 8.406 -11.687 -11.420 1.00 80.75 100 ARG A C 1
ATOM 753 O O . ARG A 1 100 ? 9.006 -10.723 -11.884 1.00 80.75 100 ARG A O 1
ATOM 760 N N . ASP A 1 101 ? 7.515 -12.386 -12.115 1.00 87.00 101 ASP A N 1
ATOM 761 C CA . ASP A 1 101 ? 6.934 -11.855 -13.345 1.00 87.00 101 ASP A CA 1
ATOM 762 C C . ASP A 1 101 ? 5.968 -10.719 -12.978 1.00 87.00 101 ASP A C 1
ATOM 764 O O . ASP A 1 101 ? 4.948 -10.957 -12.333 1.00 87.00 101 ASP A O 1
ATOM 768 N N . LEU A 1 102 ? 6.324 -9.496 -13.369 1.00 88.50 102 LEU A N 1
ATOM 769 C CA . LEU A 1 102 ? 5.557 -8.270 -13.126 1.00 88.50 102 LEU A CA 1
ATOM 770 C C . LEU A 1 102 ? 4.716 -7.852 -14.348 1.00 88.50 102 LEU A C 1
ATOM 772 O O . LEU A 1 102 ? 4.095 -6.793 -14.367 1.00 88.50 102 LEU A O 1
ATOM 776 N N . SER A 1 103 ? 4.705 -8.658 -15.417 1.00 87.62 103 SER A N 1
ATOM 777 C CA . SER A 1 103 ? 3.971 -8.322 -16.643 1.00 87.62 103 SER A CA 1
ATOM 778 C C . SER A 1 103 ? 2.457 -8.476 -16.486 1.00 87.62 103 SER A C 1
ATOM 780 O O . SER A 1 103 ? 1.694 -7.761 -17.139 1.00 87.62 103 SER A O 1
ATOM 782 N N . ARG A 1 104 ? 2.011 -9.410 -15.636 1.00 86.62 104 ARG A N 1
ATOM 783 C CA . ARG A 1 104 ? 0.597 -9.666 -15.345 1.00 86.62 104 ARG A CA 1
ATOM 784 C C . ARG A 1 104 ? 0.409 -10.503 -14.085 1.00 86.62 104 ARG A C 1
ATOM 786 O O . ARG A 1 104 ? 1.303 -11.217 -13.646 1.00 86.62 104 ARG A O 1
ATOM 793 N N . ILE A 1 105 ? -0.819 -10.487 -13.575 1.00 86.88 105 ILE A N 1
ATOM 794 C CA . ILE A 1 105 ? -1.260 -11.365 -12.489 1.00 86.88 105 ILE A CA 1
ATOM 795 C C . ILE A 1 105 ? -1.813 -12.661 -13.080 1.00 86.88 105 ILE A C 1
ATOM 797 O O . ILE A 1 105 ? -2.650 -12.634 -13.984 1.00 86.88 105 ILE A O 1
ATOM 801 N N . TYR A 1 106 ? -1.384 -13.786 -12.521 1.00 89.75 106 TYR A N 1
ATOM 802 C CA . TYR A 1 106 ? -1.880 -15.118 -12.849 1.00 89.75 106 TYR A CA 1
ATOM 803 C C . TYR A 1 106 ? -2.921 -15.550 -11.806 1.00 89.75 106 TYR A C 1
ATOM 805 O O . TYR A 1 106 ? -2.665 -15.459 -10.609 1.00 89.75 106 TYR A O 1
ATOM 813 N N . ASN A 1 107 ? -4.101 -15.984 -12.256 1.00 89.62 107 ASN A N 1
ATOM 814 C CA . ASN A 1 107 ? -5.189 -16.514 -11.420 1.00 89.62 107 ASN A CA 1
ATOM 815 C C . ASN A 1 107 ? -5.741 -17.782 -12.083 1.00 89.6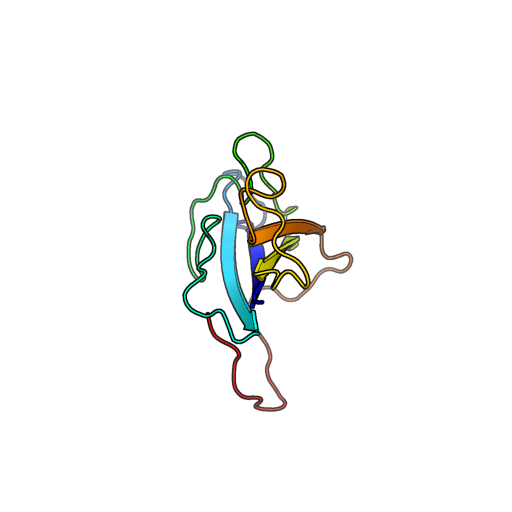2 107 ASN A C 1
ATOM 817 O O . ASN A 1 107 ? -6.872 -17.816 -12.572 1.00 89.62 107 ASN A O 1
ATOM 821 N N . ASN A 1 108 ? -4.884 -18.794 -12.201 1.00 93.38 108 ASN A N 1
ATOM 822 C CA . ASN A 1 108 ? -5.168 -20.030 -12.931 1.00 93.38 108 ASN A CA 1
ATOM 823 C C . ASN A 1 108 ? -6.301 -20.835 -12.282 1.00 93.38 108 ASN A C 1
ATOM 825 O O . ASN A 1 108 ? -7.022 -21.560 -12.960 1.00 93.38 108 ASN A O 1
ATOM 829 N N . GLU A 1 109 ? -6.476 -20.666 -10.977 1.00 93.31 109 GLU A N 1
ATOM 830 C CA . GLU A 1 109 ? -7.504 -21.282 -10.149 1.00 93.31 109 GLU A CA 1
ATOM 831 C C . GLU A 1 109 ? -8.876 -20.605 -10.317 1.00 93.31 109 GLU A C 1
ATOM 833 O O . GLU A 1 109 ? -9.861 -21.061 -9.737 1.00 93.31 109 GLU A O 1
ATOM 838 N N . ASN A 1 110 ? -8.953 -19.528 -11.111 1.00 91.06 110 ASN A N 1
ATOM 839 C CA . ASN A 1 110 ? -10.162 -18.755 -11.396 1.00 91.06 110 ASN A CA 1
ATOM 840 C C . ASN A 1 110 ? -10.913 -18.313 -10.127 1.00 91.06 110 ASN A C 1
ATOM 842 O O . ASN A 1 110 ? -12.143 -18.356 -10.044 1.00 91.06 110 ASN A O 1
ATOM 846 N N . VAL A 1 111 ? -10.157 -17.902 -9.108 1.00 92.12 111 VAL A N 1
ATOM 847 C CA . VAL A 1 111 ? -10.719 -17.442 -7.838 1.00 92.12 111 VAL A CA 1
ATOM 848 C C . VAL A 1 111 ? -11.336 -16.059 -8.027 1.00 92.12 111 VAL A C 1
ATOM 850 O O . VAL A 1 111 ? -10.798 -15.224 -8.759 1.00 92.12 111 VAL A O 1
ATOM 853 N N . ALA A 1 112 ? -12.451 -15.794 -7.341 1.00 91.56 112 ALA A N 1
ATOM 854 C CA . ALA A 1 112 ? -13.050 -14.467 -7.303 1.00 91.56 112 ALA A CA 1
ATOM 855 C C . ALA A 1 112 ? -12.013 -13.430 -6.845 1.00 91.56 112 ALA A C 1
ATOM 857 O O . ALA A 1 112 ? -11.423 -13.527 -5.767 1.00 91.56 112 ALA A O 1
ATOM 858 N N . LEU A 1 113 ? -11.775 -12.443 -7.702 1.00 89.00 113 LEU A N 1
ATOM 859 C CA . LEU A 1 113 ? -10.711 -11.474 -7.519 1.00 89.00 113 LEU A CA 1
ATOM 860 C C . LEU A 1 113 ? -11.096 -10.511 -6.388 1.00 89.00 113 LEU A C 1
ATOM 862 O O . LEU A 1 113 ? -12.110 -9.821 -6.455 1.00 89.00 113 LEU A O 1
ATOM 866 N N . SER A 1 114 ? -10.292 -10.488 -5.327 1.00 89.94 114 SER A N 1
ATOM 867 C CA . SER A 1 114 ? -10.492 -9.583 -4.193 1.00 89.94 114 SER A CA 1
ATOM 868 C C . SER A 1 114 ? -10.180 -8.149 -4.630 1.00 89.94 114 SER A C 1
ATOM 870 O O . SER A 1 114 ? -9.021 -7.785 -4.792 1.00 89.94 114 SER A O 1
ATOM 872 N N . ALA A 1 115 ? -11.206 -7.337 -4.863 1.00 86.75 115 ALA A N 1
ATOM 873 C CA . ALA A 1 115 ? -11.043 -5.927 -5.201 1.00 86.75 115 ALA A CA 1
ATOM 874 C C . ALA A 1 115 ? -11.167 -5.039 -3.956 1.00 86.75 115 ALA A C 1
ATOM 876 O O . ALA A 1 115 ? -11.879 -5.364 -3.000 1.00 86.75 115 ALA A O 1
ATOM 877 N N . CYS A 1 116 ? -10.440 -3.927 -3.988 1.00 87.12 116 CYS A N 1
ATOM 878 C CA . CYS A 1 116 ? -10.723 -2.745 -3.190 1.00 87.12 116 CYS A CA 1
ATOM 879 C C . CYS A 1 116 ? -11.705 -1.867 -3.977 1.00 87.12 116 CYS A C 1
ATOM 881 O O . CYS A 1 116 ? -12.531 -1.244 -3.288 1.00 87.12 116 CYS A O 1
#

Sequence (116 aa):
GRVIISDLEPVANPNTTNKYKIVWQRCYGSKTAHASTYGTAGQTNLDGIGPAGQLAVAQPDNATMFVEVYYEYKPLIGLGSRAPSTTITEIASMAVRDRRDLSRIYNNENVALSAC

Secondary structure (DSSP, 8-state):
-EEEEEEEEESSSS-TT--EEEEEEEEEES-TT---SS--TT--SBS-BSSTT--B---TT--EEEEEEEEE---SS--GGGS---EEEEEEEEE-SSPP--S----TT-PPP---

Organism: NCBI:txid301154

pLDDT: mean 92.44, std 6.05, range [73.06, 98.06]

Radius of gyration: 16.57 Å; chains: 1; bounding box: 32×33×46 Å